Protein AF-A0A7S3U1V0-F1 (afdb_monomer_lite)

Foldseek 3Di:
DDDDDDDDDDDDDPDPPPPVPPDPPPPVVPDDDDQDCCVVFDPWDFQEWDQEPVRWIWTWTQRHQFIWIADPVVRDIDGHGCNVPDDDGGRGNYDYYDDD

Structure (mmCIF, N/CA/C/O backbone):
data_AF-A0A7S3U1V0-F1
#
_entry.id   AF-A0A7S3U1V0-F1
#
loop_
_atom_site.group_PDB
_atom_site.id
_atom_site.type_symbol
_atom_site.label_atom_id
_atom_site.label_alt_id
_atom_site.label_comp_id
_atom_site.label_asym_id
_atom_site.label_entity_id
_atom_site.label_seq_id
_atom_site.pdbx_PDB_ins_code
_atom_site.Cartn_x
_atom_site.Cartn_y
_atom_site.Cartn_z
_atom_site.occupancy
_atom_site.B_iso_or_equiv
_atom_site.auth_seq_id
_atom_site.auth_comp_id
_atom_site.auth_asym_id
_atom_site.auth_atom_id
_atom_site.pdbx_PDB_model_num
ATOM 1 N N . PRO A 1 1 ? -56.576 30.688 54.398 1.00 41.66 1 PRO A N 1
ATOM 2 C CA . PRO A 1 1 ? -57.359 29.836 53.468 1.00 41.66 1 PRO A CA 1
ATOM 3 C C . PRO A 1 1 ? -56.938 30.101 52.011 1.00 41.66 1 PRO A C 1
ATOM 5 O O . PRO A 1 1 ? -56.905 31.265 51.619 1.00 41.66 1 PRO A O 1
ATOM 8 N N . PRO A 1 2 ? -56.524 29.061 51.268 1.00 46.38 2 PRO A N 1
ATOM 9 C CA . PRO A 1 2 ? -55.898 29.153 49.946 1.00 46.38 2 PRO A CA 1
ATOM 10 C C . PRO A 1 2 ? -56.930 29.037 48.808 1.00 46.38 2 PRO A C 1
ATOM 12 O O . PRO A 1 2 ? -58.040 28.571 49.051 1.00 46.38 2 PRO A O 1
ATOM 15 N N . GLY A 1 3 ? -56.547 29.367 47.564 1.00 40.72 3 GLY A N 1
ATOM 16 C CA . GLY A 1 3 ? -57.255 28.817 46.393 1.00 40.72 3 GLY A CA 1
ATOM 17 C C . GLY A 1 3 ? -57.316 29.640 45.101 1.00 40.72 3 GLY A C 1
ATOM 18 O O . GLY A 1 3 ? -58.408 29.899 44.628 1.00 40.72 3 GLY A O 1
ATOM 19 N N . VAL A 1 4 ? -56.148 30.018 44.568 1.00 61.09 4 VAL A N 1
ATOM 20 C CA . VAL A 1 4 ? -55.718 30.115 43.145 1.00 61.09 4 VAL A CA 1
ATOM 21 C C . VAL A 1 4 ? -56.650 30.734 42.057 1.00 61.09 4 VAL A C 1
ATOM 23 O O . VAL A 1 4 ? -57.770 30.278 41.850 1.00 61.09 4 VAL A O 1
ATOM 26 N N . PRO A 1 5 ? -56.135 31.696 41.252 1.00 60.41 5 PRO A N 1
ATOM 27 C CA . PRO A 1 5 ? -56.819 32.323 40.114 1.00 60.41 5 PRO A CA 1
ATOM 28 C C . PRO A 1 5 ? -56.613 31.542 38.804 1.00 60.41 5 PRO A C 1
ATOM 30 O O . PRO A 1 5 ? -55.591 30.882 38.638 1.00 60.41 5 PRO A O 1
ATOM 33 N N . MET A 1 6 ? -57.512 31.678 37.819 1.00 42.94 6 MET A N 1
ATOM 34 C CA . MET A 1 6 ? -57.254 31.184 36.454 1.00 42.94 6 MET A CA 1
ATOM 35 C C . MET A 1 6 ? -57.678 32.218 35.406 1.00 42.94 6 MET A C 1
ATOM 37 O O . MET A 1 6 ? -58.834 32.314 34.998 1.00 42.94 6 MET A O 1
ATOM 41 N N . THR A 1 7 ? -56.703 33.027 35.000 1.00 52.47 7 THR A N 1
ATOM 42 C CA . THR A 1 7 ? -56.809 34.062 33.973 1.00 52.47 7 THR A CA 1
ATOM 43 C C . THR A 1 7 ? -56.869 33.448 32.570 1.00 52.47 7 THR A C 1
ATOM 45 O O . THR A 1 7 ? -55.935 32.797 32.120 1.00 52.47 7 THR A O 1
ATOM 48 N N . LYS A 1 8 ? -57.997 33.696 31.901 1.00 48.31 8 LYS A N 1
ATOM 49 C CA . LYS A 1 8 ? -58.214 33.978 30.468 1.00 48.31 8 LYS A CA 1
ATOM 50 C C . LYS A 1 8 ? -57.186 33.455 29.430 1.00 48.31 8 LYS A C 1
ATOM 52 O O . LYS A 1 8 ? -56.129 34.038 29.238 1.00 48.31 8 LYS A O 1
ATOM 57 N N . MET A 1 9 ? -57.653 32.463 28.662 1.00 47.28 9 MET A N 1
ATOM 58 C CA . MET A 1 9 ? -57.510 32.228 27.207 1.00 47.28 9 MET A CA 1
ATOM 59 C C . MET A 1 9 ? -56.127 32.389 26.537 1.00 47.28 9 MET A C 1
ATOM 61 O O . MET A 1 9 ? -55.635 33.496 26.322 1.00 47.28 9 MET A O 1
ATOM 65 N N . GLN A 1 10 ? -55.605 31.264 26.034 1.00 48.00 10 GLN A N 1
ATOM 66 C CA . GLN A 1 10 ? -54.614 31.174 24.951 1.00 48.00 10 GLN A CA 1
ATOM 67 C C . GLN A 1 10 ? -55.071 30.111 23.918 1.00 48.00 10 GLN A C 1
ATOM 69 O O . GLN A 1 10 ? -55.843 29.222 24.285 1.00 48.00 10 GLN A O 1
ATOM 74 N N . PRO A 1 11 ? -54.674 30.225 22.632 1.00 45.09 11 PRO A N 1
ATOM 75 C CA . PRO A 1 11 ? -55.393 29.668 21.483 1.00 45.09 11 PRO A CA 1
ATOM 76 C C . PRO A 1 11 ? -55.137 28.176 21.234 1.00 45.09 11 PRO A C 1
ATOM 78 O O . PRO A 1 11 ? -54.059 27.643 21.484 1.00 45.09 11 PRO A O 1
ATOM 81 N N . THR A 1 12 ? -56.142 27.516 20.661 1.00 59.91 12 THR A N 1
ATOM 82 C CA . THR A 1 12 ? -56.131 26.122 20.211 1.00 59.91 12 THR A CA 1
ATOM 83 C C . THR A 1 12 ? -55.373 25.965 18.889 1.00 59.91 12 THR A C 1
ATOM 85 O O . THR A 1 12 ? -55.930 26.221 17.825 1.00 59.91 12 THR A O 1
ATOM 88 N N . TRP A 1 13 ? -54.125 25.498 18.936 1.00 49.06 13 TRP A N 1
ATOM 89 C CA . TRP A 1 13 ? -53.472 24.817 17.805 1.00 49.06 13 TRP A CA 1
ATOM 90 C C . TRP A 1 13 ? -52.361 23.892 18.335 1.00 49.06 13 TRP A C 1
ATOM 92 O O . TRP A 1 13 ? -51.169 24.130 18.167 1.00 49.06 13 TRP A O 1
ATOM 102 N N . LEU A 1 14 ? -52.751 22.823 19.031 1.00 45.72 14 LEU A N 1
ATOM 103 C CA . LEU A 1 14 ? -51.858 21.757 19.509 1.00 45.72 14 LEU A CA 1
ATOM 104 C C . LEU A 1 14 ? -51.980 20.522 18.602 1.0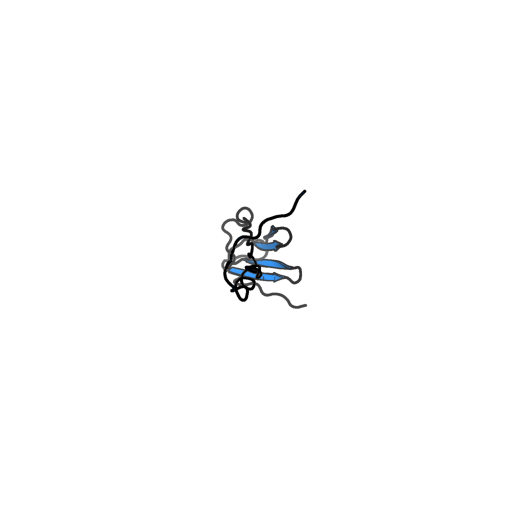0 45.72 14 LEU A C 1
ATOM 106 O O . LEU A 1 14 ? -52.401 19.463 19.048 1.00 45.72 14 LEU A O 1
ATOM 110 N N . GLY A 1 15 ? -51.674 20.671 17.309 1.00 45.34 15 GLY A N 1
ATOM 111 C CA . GLY A 1 15 ? -51.792 19.565 16.343 1.00 45.34 15 GLY A CA 1
ATOM 112 C C . GLY A 1 15 ? -50.538 19.243 15.529 1.00 45.34 15 GLY A C 1
ATOM 113 O O . GLY A 1 15 ? -50.326 18.089 15.188 1.00 45.34 15 GLY A O 1
ATOM 114 N N . VAL A 1 16 ? -49.688 20.228 15.217 1.00 48.03 16 VAL A N 1
ATOM 115 C CA . VAL A 1 16 ? -48.575 20.032 14.255 1.00 48.03 16 VAL A CA 1
ATOM 116 C C . VAL A 1 16 ? -47.214 20.551 14.722 1.00 48.03 16 VAL A C 1
ATOM 118 O O . VAL A 1 16 ? -46.210 20.262 14.083 1.00 48.03 16 VAL A O 1
ATOM 121 N N . ALA A 1 17 ? -47.130 21.240 15.863 1.00 46.59 17 ALA A N 1
ATOM 122 C CA . ALA A 1 17 ? -45.848 21.748 16.368 1.00 46.59 17 ALA A CA 1
ATOM 123 C C . ALA A 1 17 ? -44.968 20.670 17.035 1.00 46.59 17 ALA A C 1
ATOM 125 O O . ALA A 1 17 ? -43.763 20.861 17.166 1.00 46.59 17 ALA A O 1
ATOM 126 N N . TRP A 1 18 ? -45.542 19.528 17.432 1.00 46.56 18 TRP A N 1
ATOM 127 C CA . TRP A 1 18 ? -44.815 18.490 18.176 1.00 46.56 18 TRP A CA 1
ATOM 128 C C . TRP A 1 18 ? -44.213 17.382 17.303 1.00 46.56 18 TRP A C 1
ATOM 130 O O . TRP A 1 18 ? -43.427 16.590 17.812 1.00 46.56 18 TRP A O 1
ATOM 140 N N . LEU A 1 19 ? -44.514 17.333 15.997 1.00 46.22 19 LEU A N 1
ATOM 141 C CA . LEU A 1 19 ? -43.956 16.299 15.110 1.00 46.22 19 LEU A CA 1
ATOM 142 C C . LEU A 1 19 ? -42.675 16.723 14.373 1.00 46.22 19 LEU A C 1
ATOM 144 O O . LEU A 1 19 ? -42.099 15.916 13.652 1.00 46.22 19 LEU A O 1
ATOM 148 N N . LEU A 1 20 ? -42.209 17.963 14.546 1.00 47.81 20 LEU A N 1
ATOM 149 C CA . LEU A 1 20 ? -40.971 18.439 13.910 1.00 47.81 20 LEU A CA 1
ATOM 150 C C . LEU A 1 20 ? -39.752 18.440 14.848 1.00 47.81 20 LEU A C 1
ATOM 152 O O . LEU A 1 20 ? -38.661 18.787 14.415 1.00 47.81 20 LEU A O 1
ATOM 156 N N . TYR A 1 21 ? -39.906 18.005 16.105 1.00 49.31 21 TYR A N 1
ATOM 157 C CA . TYR A 1 21 ? -38.835 18.022 17.117 1.00 49.31 21 TYR A CA 1
ATOM 158 C C . TYR A 1 21 ? -38.300 16.637 17.518 1.00 49.31 21 TYR A C 1
ATOM 160 O O . TYR A 1 21 ? -37.658 16.499 18.557 1.00 49.31 21 TYR A O 1
ATOM 168 N N . SER A 1 22 ? -38.553 15.592 16.726 1.00 53.25 22 SER A N 1
ATOM 169 C CA . SER A 1 22 ? -38.059 14.243 17.043 1.00 53.25 22 SER A CA 1
ATOM 170 C C . SER A 1 22 ? -37.621 13.447 15.818 1.00 53.25 22 SER A C 1
ATOM 172 O O . SER A 1 22 ? -37.893 12.259 15.683 1.00 53.25 22 SER A O 1
ATOM 174 N N . LEU A 1 23 ? -36.900 14.096 14.912 1.00 53.22 23 LEU A N 1
ATOM 175 C CA . LEU A 1 23 ? -35.957 13.360 14.087 1.00 53.22 23 LEU A CA 1
ATOM 176 C C . LEU A 1 23 ? -34.579 13.801 14.560 1.00 53.22 23 LEU A C 1
ATOM 178 O O . LEU A 1 23 ? -34.215 14.950 14.302 1.00 53.22 23 LEU A O 1
ATOM 182 N N . PRO A 1 24 ? -33.812 12.953 15.279 1.00 56.72 24 PRO A N 1
ATOM 183 C CA . PRO A 1 24 ? -32.382 13.177 15.306 1.00 56.72 24 PRO A CA 1
ATOM 184 C C . PRO A 1 24 ? -32.001 13.210 13.834 1.00 56.72 24 PRO A C 1
ATO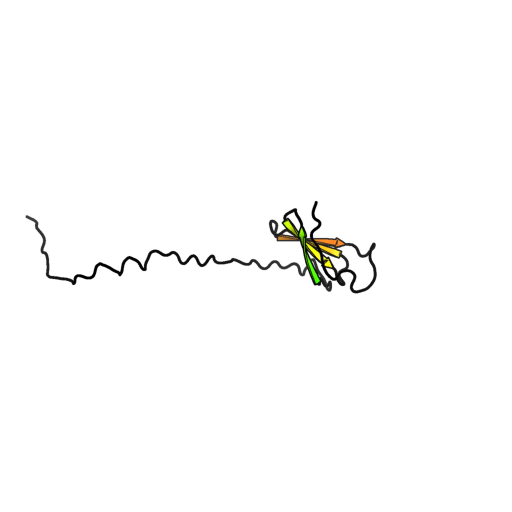M 186 O O . PRO A 1 24 ? -32.294 12.271 13.091 1.00 56.72 24 PRO A O 1
ATOM 189 N N . THR A 1 25 ? -31.462 14.331 13.376 1.00 57.62 25 THR A N 1
ATOM 190 C CA . THR A 1 25 ? -30.785 14.381 12.096 1.00 57.62 25 THR A CA 1
ATOM 191 C C . THR A 1 25 ? -29.719 13.301 12.179 1.00 57.62 25 THR A C 1
ATOM 193 O O . THR A 1 25 ? -28.645 13.504 12.736 1.00 57.62 25 THR A O 1
ATOM 196 N N . CYS A 1 26 ? -30.049 12.118 11.658 1.00 48.72 26 CYS A N 1
ATOM 197 C CA . CYS A 1 26 ? -29.146 11.025 11.343 1.00 48.72 26 CYS A CA 1
ATOM 198 C C . CYS A 1 26 ? -28.277 11.489 10.167 1.00 48.72 26 CYS A C 1
ATOM 200 O O . CYS A 1 26 ? -28.209 10.882 9.104 1.00 48.72 26 CYS A O 1
ATOM 202 N N . LEU A 1 27 ? -27.631 12.635 10.342 1.00 57.25 27 LEU A N 1
ATOM 203 C CA . LEU A 1 27 ? -26.409 12.955 9.660 1.00 57.25 27 LEU A CA 1
ATOM 204 C C . LEU A 1 27 ? -25.397 12.097 10.399 1.00 57.25 27 LEU A C 1
ATOM 206 O O . LEU A 1 27 ? -24.832 12.511 11.406 1.00 57.25 27 LEU A O 1
ATOM 210 N N . ALA A 1 28 ? -25.276 10.842 9.963 1.00 57.88 28 ALA A N 1
ATOM 211 C CA . ALA A 1 28 ? -24.124 10.028 10.287 1.00 57.88 28 ALA A CA 1
ATOM 212 C C . ALA A 1 28 ? -22.914 10.879 9.901 1.00 57.88 28 ALA A C 1
ATOM 214 O O . ALA A 1 28 ? -22.612 11.050 8.720 1.00 57.88 28 ALA A O 1
ATOM 215 N N . GLN A 1 29 ? -22.309 11.528 10.891 1.00 60.09 29 GLN A N 1
ATOM 216 C CA . GLN A 1 29 ? -21.099 12.293 10.698 1.00 60.09 29 GLN A CA 1
ATOM 217 C C . GLN A 1 29 ? -20.048 11.257 10.336 1.00 60.09 29 GLN A C 1
ATOM 219 O O . GLN A 1 29 ? -19.543 10.548 11.202 1.00 60.09 29 GLN A O 1
ATOM 224 N N . VAL A 1 30 ? -19.797 11.098 9.038 1.00 63.59 30 VAL A N 1
ATOM 225 C CA . VAL A 1 30 ? -18.713 10.261 8.541 1.00 63.59 30 VAL A CA 1
ATOM 226 C C . VAL A 1 30 ? -17.432 10.951 8.990 1.00 63.59 30 VAL A C 1
ATOM 228 O O . VAL A 1 30 ? -16.954 11.889 8.358 1.00 63.59 30 VAL A O 1
ATOM 231 N N . SER A 1 31 ? -16.933 10.556 10.156 1.00 70.38 31 SER A N 1
ATOM 232 C CA . SER A 1 31 ? -15.652 11.001 10.677 1.00 70.38 31 SER A CA 1
ATOM 233 C C . SER A 1 31 ? -14.566 10.347 9.836 1.00 70.38 31 SER A C 1
ATOM 235 O O . SER A 1 31 ? -14.354 9.139 9.922 1.00 70.38 31 SER A O 1
ATOM 237 N N . TYR A 1 32 ? -13.901 11.133 8.999 1.00 67.94 32 TYR A N 1
ATOM 238 C CA . TYR A 1 32 ? -12.680 10.716 8.327 1.00 67.94 32 TYR A CA 1
ATOM 239 C C . TYR A 1 32 ? -11.487 11.120 9.194 1.00 67.94 32 TYR A C 1
ATOM 241 O O . TYR A 1 32 ? -11.402 12.253 9.667 1.00 67.94 32 TYR A O 1
ATOM 249 N N . GLN A 1 33 ? -10.572 10.183 9.420 1.00 75.19 33 GLN A N 1
ATOM 250 C CA . GLN A 1 33 ? -9.303 10.453 10.081 1.00 75.19 33 GLN A CA 1
ATOM 251 C C . GLN A 1 33 ? -8.220 10.507 9.006 1.00 75.19 33 GLN A C 1
ATOM 253 O O . GLN A 1 33 ? -8.067 9.565 8.231 1.00 75.19 33 GLN A O 1
ATOM 258 N N . LEU A 1 34 ? -7.484 11.616 8.948 1.00 76.19 34 LEU A N 1
ATOM 259 C CA . LEU A 1 34 ? -6.276 11.691 8.135 1.00 76.19 34 LEU A CA 1
ATOM 260 C C . LEU A 1 34 ? -5.140 11.028 8.908 1.00 76.19 34 LEU A C 1
ATOM 262 O O . LEU A 1 34 ? -4.927 11.323 10.084 1.00 76.19 34 LEU A O 1
ATOM 266 N N . ILE A 1 35 ? -4.435 10.123 8.242 1.00 76.50 35 ILE A N 1
ATOM 267 C CA . ILE A 1 35 ? -3.266 9.442 8.789 1.00 76.50 35 ILE A CA 1
ATOM 268 C C . ILE A 1 35 ? -2.093 9.860 7.926 1.00 76.50 35 ILE A C 1
ATOM 270 O O . ILE A 1 35 ? -2.108 9.672 6.709 1.00 76.50 35 ILE A O 1
ATOM 274 N N . ASP A 1 36 ? -1.109 10.477 8.566 1.00 78.69 36 ASP A N 1
ATOM 275 C CA . ASP A 1 36 ? 0.117 10.866 7.897 1.00 78.69 36 ASP A CA 1
ATOM 276 C C . ASP A 1 36 ? 1.050 9.655 7.801 1.00 78.69 36 ASP A C 1
ATOM 278 O O . ASP A 1 36 ? 1.568 9.171 8.806 1.00 78.69 36 ASP A O 1
ATOM 282 N N . VAL A 1 37 ? 1.235 9.167 6.577 1.00 73.75 37 VAL A N 1
ATOM 283 C CA . VAL A 1 37 ? 2.161 8.075 6.242 1.00 73.75 37 VAL A CA 1
ATOM 284 C C . VAL A 1 37 ? 3.412 8.585 5.517 1.00 73.75 37 VAL A C 1
ATOM 286 O O . VAL A 1 37 ? 4.271 7.794 5.139 1.00 73.75 37 VAL A O 1
ATOM 289 N N . SER A 1 38 ? 3.562 9.906 5.342 1.00 71.19 38 SER A N 1
ATOM 290 C CA . SER A 1 38 ? 4.658 10.516 4.566 1.00 71.19 38 SER A CA 1
ATOM 291 C C . SER A 1 38 ? 6.056 10.194 5.102 1.00 71.19 38 SER A C 1
ATOM 293 O O . SER A 1 38 ? 7.025 10.174 4.352 1.00 71.19 38 SER A O 1
ATOM 295 N N . SER A 1 39 ? 6.179 9.885 6.393 1.00 72.56 39 SER A N 1
ATOM 296 C CA . SER A 1 39 ? 7.453 9.463 6.988 1.00 72.56 39 SER A CA 1
ATOM 297 C C . SER A 1 39 ? 7.893 8.057 6.557 1.00 72.56 39 SER A C 1
ATOM 299 O O . SER A 1 39 ? 9.077 7.735 6.630 1.00 72.56 39 SER A O 1
ATOM 301 N N . GLN A 1 40 ? 6.954 7.220 6.111 1.00 70.00 40 GLN A N 1
ATOM 302 C CA . GLN A 1 40 ? 7.189 5.827 5.717 1.00 70.00 40 GLN A CA 1
ATOM 303 C C . GLN A 1 40 ? 7.268 5.663 4.196 1.00 70.00 40 GLN A C 1
ATOM 305 O O . GLN A 1 40 ? 7.860 4.702 3.701 1.00 70.00 40 GLN A O 1
ATOM 310 N N . VAL A 1 41 ? 6.68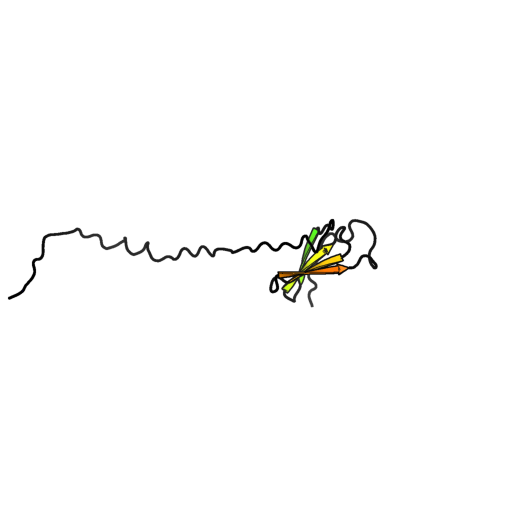6 6.601 3.449 1.00 70.00 41 VAL A N 1
ATOM 311 C CA . VAL A 1 41 ? 6.738 6.668 1.989 1.00 70.00 41 VAL A CA 1
ATOM 312 C C . VAL A 1 41 ? 7.441 7.954 1.570 1.00 70.00 41 VAL A C 1
ATOM 314 O O . VAL A 1 41 ? 6.863 9.028 1.654 1.00 70.00 41 VAL A O 1
ATOM 317 N N . GLY A 1 42 ? 8.707 7.836 1.149 1.00 70.38 42 GLY A N 1
ATOM 318 C CA . GLY A 1 42 ? 9.490 8.942 0.576 1.00 70.38 42 GLY A CA 1
ATOM 319 C C . GLY A 1 42 ? 8.977 9.364 -0.809 1.00 70.38 42 GLY A C 1
ATOM 320 O O . GLY A 1 42 ? 7.774 9.417 -1.039 1.00 70.38 42 GLY A O 1
ATOM 321 N N . ASP A 1 43 ? 9.866 9.577 -1.784 1.00 69.06 43 ASP A N 1
ATOM 322 C CA . ASP A 1 43 ? 9.509 9.929 -3.180 1.00 69.06 43 ASP A CA 1
ATOM 323 C C . ASP A 1 43 ? 8.859 8.770 -3.981 1.00 69.06 43 ASP A C 1
ATOM 325 O O . ASP A 1 43 ? 8.956 8.664 -5.206 1.00 69.06 43 ASP A O 1
ATOM 329 N N . TYR A 1 44 ? 8.223 7.840 -3.279 1.00 69.81 44 TYR A N 1
ATOM 330 C CA . TYR A 1 44 ? 7.694 6.592 -3.791 1.00 69.81 44 TYR A CA 1
ATOM 331 C C . TYR A 1 44 ? 6.259 6.764 -4.299 1.00 69.81 44 TYR A C 1
ATOM 333 O O . TYR A 1 44 ? 5.379 7.214 -3.571 1.00 69.81 44 TYR A O 1
ATOM 341 N N . ASN A 1 45 ? 6.010 6.359 -5.549 1.00 76.06 45 ASN A N 1
ATOM 342 C CA . ASN A 1 45 ? 4.706 6.511 -6.201 1.00 76.06 45 ASN A CA 1
ATOM 343 C C . ASN A 1 45 ? 3.896 5.202 -6.182 1.00 76.06 45 ASN A C 1
ATOM 345 O O . ASN A 1 45 ? 4.404 4.150 -6.592 1.00 76.06 45 ASN A O 1
ATOM 349 N N . PHE A 1 46 ? 2.628 5.289 -5.771 1.00 83.50 46 PHE A N 1
ATOM 350 C CA . PHE A 1 46 ? 1.653 4.190 -5.765 1.00 83.50 46 PHE A CA 1
ATOM 351 C C . PHE A 1 46 ? 0.455 4.563 -6.644 1.00 83.50 46 PHE A C 1
ATOM 353 O O . PHE A 1 46 ? -0.064 5.669 -6.525 1.00 83.50 46 PHE A O 1
ATOM 360 N N . ILE A 1 47 ? 0.003 3.653 -7.515 1.00 83.12 47 ILE A N 1
ATOM 361 C CA . ILE A 1 47 ? -1.111 3.930 -8.450 1.00 83.12 47 ILE A CA 1
ATOM 362 C C . ILE A 1 47 ? -2.413 3.228 -8.058 1.00 83.12 47 ILE A C 1
ATOM 364 O O . ILE A 1 47 ? -3.496 3.718 -8.373 1.00 83.12 47 ILE A O 1
ATOM 368 N N . GLY A 1 48 ? -2.340 2.097 -7.362 1.00 85.12 48 GLY A N 1
ATOM 369 C CA . GLY A 1 48 ? -3.527 1.317 -7.022 1.00 85.12 48 GLY A CA 1
ATOM 370 C C . GLY A 1 48 ? -3.468 0.757 -5.616 1.00 85.12 48 GLY A C 1
ATOM 371 O O . GLY A 1 48 ? -2.399 0.676 -5.016 1.00 85.12 48 GLY A O 1
ATOM 372 N N . ALA A 1 49 ? -4.621 0.340 -5.107 1.00 88.06 49 ALA A N 1
ATOM 373 C CA . ALA A 1 49 ? -4.720 -0.358 -3.839 1.00 88.06 49 ALA A CA 1
ATOM 374 C C . ALA A 1 49 ? -5.778 -1.461 -3.905 1.00 88.06 49 ALA A C 1
ATOM 376 O O . ALA A 1 49 ? -6.778 -1.326 -4.609 1.00 88.06 49 ALA A O 1
ATOM 377 N N . ALA A 1 50 ? -5.570 -2.531 -3.146 1.00 90.38 50 ALA A N 1
ATOM 378 C CA . ALA A 1 50 ? -6.519 -3.620 -2.976 1.00 90.38 50 ALA A CA 1
ATOM 379 C C . ALA A 1 50 ? -6.724 -3.916 -1.493 1.00 90.38 50 ALA A C 1
ATOM 381 O O . ALA A 1 50 ? -5.781 -3.912 -0.703 1.00 90.38 50 ALA A O 1
ATOM 382 N N . LYS A 1 51 ? -7.968 -4.206 -1.114 1.00 88.94 51 LYS A N 1
ATOM 383 C CA . LYS A 1 51 ? -8.286 -4.685 0.229 1.00 88.94 51 LYS A CA 1
ATOM 384 C C . LYS A 1 51 ? -7.982 -6.183 0.304 1.00 88.94 51 LYS A C 1
ATOM 386 O O . LYS A 1 51 ? -8.571 -6.960 -0.441 1.00 88.94 51 LYS A O 1
ATOM 391 N N . ALA A 1 52 ? -7.093 -6.574 1.208 1.00 85.00 52 ALA A N 1
ATOM 392 C CA . ALA A 1 52 ? -6.834 -7.969 1.540 1.00 85.00 52 ALA A CA 1
ATOM 393 C C . ALA A 1 52 ? -7.983 -8.563 2.376 1.00 85.00 52 ALA A C 1
ATOM 395 O O . ALA A 1 52 ? -8.701 -7.833 3.070 1.00 85.00 52 ALA A O 1
ATOM 396 N N . ALA A 1 53 ? -8.125 -9.892 2.355 1.00 83.88 53 ALA A N 1
ATOM 397 C CA . ALA A 1 53 ? -9.103 -10.614 3.176 1.00 83.88 53 ALA A CA 1
ATOM 398 C C . ALA A 1 53 ? -8.942 -10.310 4.680 1.00 83.88 53 ALA A C 1
ATOM 400 O O . ALA A 1 53 ? -9.934 -10.146 5.386 1.00 83.88 53 ALA A O 1
ATOM 401 N N . ASP A 1 54 ? -7.700 -10.089 5.126 1.00 83.19 54 ASP A N 1
ATOM 402 C CA . ASP A 1 54 ? -7.345 -9.723 6.505 1.00 83.19 54 ASP A CA 1
ATOM 403 C C . ASP A 1 54 ? -7.803 -8.309 6.922 1.00 83.19 54 ASP A C 1
ATOM 405 O O . ASP A 1 54 ? -7.558 -7.875 8.043 1.00 83.19 54 ASP A O 1
ATOM 409 N N . GLY A 1 55 ? -8.417 -7.534 6.020 1.00 85.69 55 GLY A N 1
ATOM 410 C CA . GLY A 1 55 ? -8.848 -6.156 6.287 1.00 85.69 55 GLY A CA 1
ATOM 411 C C . GLY A 1 55 ? -7.761 -5.094 6.095 1.00 85.69 55 GLY A C 1
ATOM 412 O O . GLY A 1 55 ? -8.046 -3.904 6.227 1.00 85.69 55 GLY A O 1
ATOM 413 N N . ARG A 1 56 ? -6.545 -5.503 5.725 1.00 89.56 56 ARG A N 1
ATOM 414 C CA . ARG A 1 56 ? -5.444 -4.613 5.327 1.00 89.56 56 ARG A CA 1
ATOM 415 C C . ARG A 1 56 ? -5.675 -4.024 3.937 1.00 89.56 56 ARG A C 1
ATOM 417 O O . ARG A 1 56 ? -6.283 -4.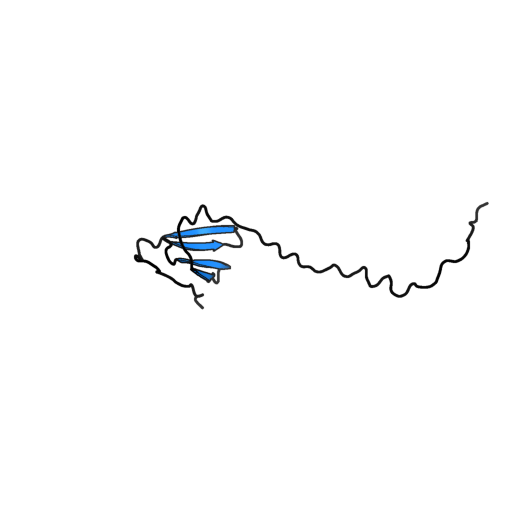665 3.082 1.00 89.56 56 ARG A O 1
ATOM 424 N N . ILE A 1 57 ? -5.152 -2.830 3.687 1.00 89.31 57 ILE A N 1
ATOM 425 C CA . ILE A 1 57 ? -5.124 -2.197 2.365 1.00 89.31 57 ILE A CA 1
ATOM 426 C C . ILE A 1 57 ? -3.704 -2.291 1.817 1.00 89.31 57 ILE A C 1
ATOM 428 O O . ILE A 1 57 ? -2.771 -1.771 2.417 1.00 89.31 57 ILE A O 1
ATOM 432 N N . ILE A 1 58 ? -3.539 -2.959 0.682 1.00 90.06 58 ILE A N 1
ATOM 433 C CA . ILE A 1 58 ? -2.250 -3.173 0.026 1.00 90.06 58 ILE A CA 1
ATOM 434 C C . ILE A 1 58 ? -2.138 -2.231 -1.169 1.00 90.06 58 ILE A C 1
ATOM 436 O O . ILE A 1 58 ? -2.999 -2.254 -2.044 1.00 90.06 58 ILE A O 1
ATOM 440 N N . PHE A 1 59 ? -1.085 -1.423 -1.224 1.00 87.62 59 PHE A N 1
ATOM 441 C CA . PHE A 1 59 ? -0.806 -0.437 -2.263 1.00 87.62 59 PHE A CA 1
ATOM 442 C C . PHE A 1 59 ? 0.200 -0.974 -3.286 1.00 87.62 59 PHE A C 1
ATOM 444 O O . PHE A 1 59 ? 1.293 -1.417 -2.932 1.00 87.62 59 PHE A O 1
ATOM 451 N N . ALA A 1 60 ? -0.154 -0.891 -4.567 1.00 87.75 60 ALA A N 1
ATOM 452 C CA . ALA A 1 60 ? 0.677 -1.297 -5.692 1.00 87.75 60 ALA A CA 1
ATOM 453 C C . ALA A 1 60 ? 1.773 -0.254 -5.985 1.00 87.75 60 ALA A C 1
ATOM 455 O O . ALA A 1 60 ? 1.441 0.904 -6.274 1.00 87.75 60 ALA A O 1
ATOM 456 N N . PRO A 1 61 ? 3.061 -0.643 -5.955 1.00 85.88 61 PRO A N 1
ATOM 457 C CA . PRO A 1 61 ? 4.163 0.284 -6.162 1.00 85.88 61 PRO A CA 1
ATOM 458 C C . PRO A 1 61 ? 4.462 0.504 -7.648 1.00 85.88 61 PRO A C 1
ATOM 460 O O . PRO A 1 61 ? 4.977 -0.383 -8.321 1.00 85.88 61 PRO A O 1
ATOM 463 N N . GLN A 1 62 ? 4.199 1.702 -8.174 1.00 82.94 62 GLN A N 1
ATOM 464 C CA . GLN A 1 62 ? 4.579 2.021 -9.554 1.00 82.94 62 GLN A CA 1
ATOM 465 C C . GLN A 1 62 ? 6.091 2.245 -9.641 1.00 82.94 62 GLN A C 1
ATOM 467 O O . GLN A 1 62 ? 6.787 1.534 -10.362 1.00 82.94 62 GLN A O 1
ATOM 472 N N . ASN A 1 63 ? 6.582 3.212 -8.865 1.00 79.25 63 ASN A N 1
ATOM 473 C CA . ASN A 1 63 ? 8.001 3.564 -8.770 1.00 79.25 63 ASN A CA 1
ATOM 474 C C . ASN A 1 63 ? 8.525 3.420 -7.334 1.00 79.25 63 ASN A C 1
ATOM 476 O O . ASN A 1 63 ? 9.658 3.792 -7.042 1.00 79.25 63 ASN A O 1
ATOM 480 N N . ALA A 1 64 ? 7.700 2.907 -6.418 1.00 78.19 64 ALA A N 1
ATOM 481 C CA . ALA A 1 64 ? 8.131 2.682 -5.051 1.00 78.19 64 ALA A CA 1
ATOM 482 C C . ALA A 1 64 ? 9.146 1.528 -4.953 1.00 78.19 64 ALA A C 1
ATOM 484 O O . ALA A 1 64 ? 9.093 0.552 -5.709 1.00 78.19 64 ALA A O 1
ATOM 485 N N . GLY A 1 65 ? 10.058 1.626 -3.981 1.00 79.50 65 GLY A N 1
ATOM 486 C CA . GLY A 1 65 ? 10.987 0.543 -3.640 1.00 79.50 65 GLY A CA 1
ATOM 487 C C . GLY A 1 65 ? 10.302 -0.668 -2.996 1.00 79.50 65 GLY A C 1
ATOM 488 O O . GLY A 1 65 ? 10.872 -1.753 -2.979 1.00 79.50 65 GLY A O 1
ATOM 489 N N . GLY A 1 66 ? 9.067 -0.505 -2.516 1.00 85.44 66 GLY A N 1
ATOM 490 C CA . GLY A 1 66 ? 8.349 -1.506 -1.737 1.00 85.44 66 GLY A CA 1
ATOM 491 C C . GLY A 1 66 ? 6.837 -1.453 -1.927 1.00 85.44 66 GLY A C 1
ATOM 492 O O . GLY A 1 66 ? 6.297 -0.423 -2.318 1.00 85.44 66 GLY A O 1
ATOM 493 N N . VAL A 1 67 ? 6.153 -2.554 -1.624 1.00 87.94 67 VAL A N 1
ATOM 494 C CA . VAL A 1 67 ? 4.687 -2.631 -1.533 1.00 87.94 67 VAL A CA 1
ATOM 495 C C . VAL A 1 67 ? 4.248 -1.997 -0.214 1.00 87.94 67 VAL A C 1
ATOM 497 O O . VAL A 1 67 ? 4.769 -2.350 0.840 1.00 87.94 67 VAL A O 1
ATOM 500 N N . GLY A 1 68 ? 3.290 -1.072 -0.255 1.00 88.56 68 GLY A N 1
ATOM 501 C CA . GLY A 1 68 ? 2.727 -0.483 0.963 1.00 88.56 68 GLY A CA 1
ATOM 502 C C . GLY A 1 68 ? 1.614 -1.360 1.529 1.00 88.56 68 GLY A C 1
ATOM 503 O O . GLY A 1 68 ? 0.747 -1.796 0.780 1.00 88.56 68 GLY A O 1
ATOM 504 N N . ALA A 1 69 ? 1.595 -1.602 2.833 1.00 89.50 69 ALA A N 1
ATOM 505 C CA . ALA A 1 69 ? 0.527 -2.313 3.525 1.00 89.50 69 ALA A CA 1
ATOM 506 C C . ALA A 1 69 ? 0.010 -1.457 4.683 1.00 89.50 69 ALA A C 1
ATOM 508 O O . ALA A 1 69 ? 0.754 -1.100 5.588 1.00 89.50 69 ALA A O 1
ATOM 509 N N . PHE A 1 70 ? -1.276 -1.126 4.659 1.00 88.44 70 PHE A N 1
ATOM 510 C CA . PHE A 1 70 ? -1.922 -0.284 5.654 1.00 88.44 70 PHE A CA 1
ATOM 511 C C . PHE A 1 70 ? -2.959 -1.063 6.455 1.00 88.44 70 PHE A C 1
ATOM 513 O O . PHE A 1 70 ? -3.841 -1.714 5.890 1.00 88.44 70 PHE A O 1
ATOM 520 N N . HIS A 1 71 ? -2.880 -0.954 7.776 1.00 88.50 71 HIS A N 1
ATOM 521 C CA . HIS A 1 71 ? -3.868 -1.481 8.702 1.00 88.50 71 HIS A CA 1
ATOM 522 C C . HIS A 1 71 ? -4.815 -0.368 9.159 1.00 88.50 71 HIS A C 1
ATOM 524 O O . HIS A 1 71 ? -4.442 0.447 10.004 1.00 88.50 71 HIS A O 1
ATOM 530 N N . PRO A 1 72 ? -6.075 -0.360 8.695 1.00 82.38 72 PRO A N 1
ATOM 531 C CA . PRO A 1 72 ? -7.049 0.642 9.123 1.00 82.38 72 PRO A CA 1
ATOM 532 C C . PRO A 1 72 ? -7.474 0.502 10.593 1.00 82.38 72 PRO A C 1
ATOM 534 O O . PRO A 1 72 ? -7.970 1.462 11.167 1.00 82.38 72 PRO A O 1
ATOM 537 N N . ALA A 1 73 ? -7.309 -0.675 11.209 1.00 84.94 73 ALA A N 1
ATOM 538 C CA . ALA A 1 73 ? -7.657 -0.892 12.617 1.00 84.94 73 ALA A CA 1
ATOM 539 C C . ALA A 1 73 ? -6.611 -0.309 13.582 1.00 84.94 73 ALA A C 1
ATOM 541 O O . ALA A 1 73 ? -6.956 0.168 14.660 1.00 84.94 73 ALA A O 1
ATOM 542 N N . GLU A 1 74 ? -5.340 -0.346 13.184 1.00 84.12 74 GLU A N 1
ATOM 543 C CA . GLU A 1 74 ? -4.203 0.064 14.014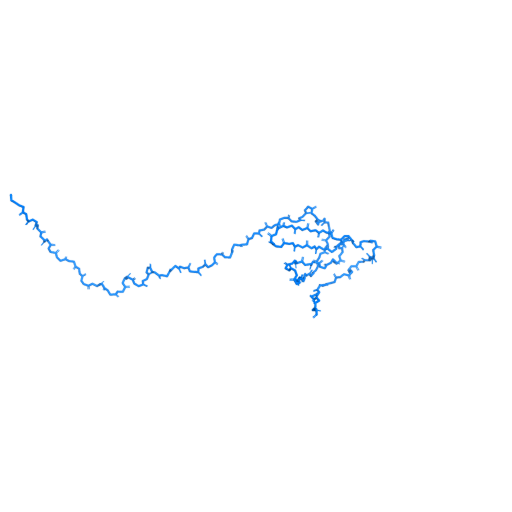 1.00 84.12 74 GLU A CA 1
ATOM 544 C C . GLU A 1 74 ? -3.629 1.420 13.583 1.00 84.12 74 GLU A C 1
ATOM 546 O O . GLU A 1 74 ? -2.784 1.983 14.274 1.00 84.12 74 GLU A O 1
ATOM 551 N N . ASN A 1 75 ? -4.098 1.962 12.453 1.00 83.00 75 ASN A N 1
ATOM 552 C CA . ASN A 1 75 ? -3.544 3.142 11.789 1.00 83.00 75 ASN A CA 1
ATOM 553 C C . ASN A 1 75 ? -2.038 3.013 11.507 1.00 83.00 75 ASN A C 1
ATOM 555 O O . ASN A 1 75 ? -1.308 4.003 11.529 1.00 83.00 75 ASN A O 1
ATOM 559 N N . THR A 1 76 ? -1.573 1.791 11.245 1.00 84.94 76 THR A N 1
ATOM 560 C CA . THR A 1 76 ? -0.172 1.490 10.950 1.00 84.94 76 THR A CA 1
ATOM 561 C C . THR A 1 76 ? 0.023 1.283 9.454 1.00 84.94 76 THR A C 1
ATOM 563 O O . THR A 1 76 ? -0.836 0.741 8.756 1.00 84.94 76 THR A O 1
ATOM 566 N N . PHE A 1 77 ? 1.166 1.735 8.950 1.00 86.56 77 PHE A N 1
ATOM 567 C CA . PHE A 1 77 ? 1.590 1.526 7.574 1.00 86.56 77 PHE A CA 1
ATOM 568 C C . PHE A 1 77 ? 2.977 0.890 7.580 1.00 86.56 77 PHE A C 1
ATOM 570 O O . PHE A 1 77 ? 3.890 1.355 8.263 1.00 86.56 77 PHE A O 1
ATOM 577 N N . GLU A 1 78 ? 3.118 -0.173 6.804 1.00 88.50 78 GLU A N 1
ATOM 578 C CA . GLU A 1 78 ? 4.338 -0.944 6.643 1.00 88.50 78 GLU A CA 1
ATOM 579 C C . GLU A 1 78 ? 4.746 -0.930 5.173 1.00 88.50 78 GLU A C 1
ATOM 581 O O . GLU A 1 78 ? 3.912 -1.075 4.278 1.00 88.50 78 GLU A O 1
ATOM 586 N N . LEU A 1 79 ? 6.042 -0.776 4.917 1.00 87.19 79 LEU A N 1
ATOM 587 C CA . LEU A 1 79 ? 6.598 -0.858 3.575 1.00 87.19 79 LEU A CA 1
ATOM 588 C C . LEU A 1 79 ? 7.367 -2.171 3.436 1.00 87.19 79 LEU A C 1
ATOM 590 O O . LEU A 1 79 ? 8.385 -2.381 4.093 1.00 87.19 79 LEU A O 1
ATOM 594 N N . VAL A 1 80 ? 6.887 -3.049 2.563 1.00 87.44 80 VAL A N 1
ATOM 595 C CA . VAL A 1 80 ? 7.554 -4.308 2.231 1.00 87.44 80 VAL A CA 1
ATOM 596 C C . VAL A 1 80 ? 8.505 -4.055 1.071 1.00 87.44 80 VAL A C 1
ATOM 598 O O . VAL A 1 80 ? 8.063 -3.887 -0.063 1.00 87.44 80 VAL A O 1
ATOM 601 N N . ASP A 1 81 ? 9.807 -4.009 1.343 1.00 85.94 81 ASP A N 1
ATOM 602 C CA . ASP A 1 81 ? 10.832 -3.773 0.323 1.00 85.94 81 ASP A CA 1
ATOM 603 C C . ASP A 1 81 ? 10.865 -4.906 -0.722 1.00 85.94 81 ASP A C 1
ATOM 605 O O . ASP A 1 81 ? 11.001 -6.084 -0.391 1.00 85.94 81 ASP A O 1
ATOM 609 N N . ILE A 1 82 ? 10.745 -4.537 -1.999 1.00 83.62 82 ILE A N 1
ATOM 610 C CA . ILE A 1 82 ? 10.832 -5.444 -3.153 1.00 83.62 82 ILE A CA 1
ATOM 611 C C . ILE A 1 82 ? 11.947 -5.033 -4.121 1.00 83.62 82 ILE A C 1
ATOM 613 O O . ILE A 1 82 ? 12.078 -5.620 -5.198 1.00 83.62 82 ILE A O 1
ATOM 617 N N . SER A 1 83 ? 12.751 -4.029 -3.766 1.00 78.31 83 SER A N 1
ATOM 618 C CA . SER A 1 83 ? 13.794 -3.450 -4.618 1.00 78.31 83 SER A CA 1
ATOM 619 C C . SER A 1 83 ? 14.834 -4.474 -5.077 1.00 78.31 83 SER A C 1
ATOM 621 O O . SER A 1 83 ? 15.360 -4.364 -6.182 1.00 78.31 83 SER A O 1
ATOM 623 N N . SER A 1 84 ? 15.078 -5.506 -4.264 1.00 81.88 84 SER A N 1
ATOM 624 C CA . SER A 1 84 ? 15.981 -6.614 -4.593 1.00 81.88 84 SER A CA 1
ATOM 625 C C . SER A 1 84 ? 15.403 -7.617 -5.597 1.00 81.88 84 SER A C 1
ATOM 627 O O . SER A 1 84 ? 16.164 -8.344 -6.229 1.00 81.88 84 SER A O 1
ATOM 629 N N . GLN A 1 85 ? 14.076 -7.677 -5.738 1.00 81.69 85 GLN A N 1
ATOM 630 C CA . GLN A 1 85 ? 13.379 -8.671 -6.562 1.00 81.69 85 GLN A CA 1
ATOM 631 C C . GLN A 1 85 ? 12.898 -8.090 -7.889 1.00 81.69 85 GLN A C 1
ATOM 633 O O . GLN A 1 85 ? 12.877 -8.782 -8.904 1.00 81.69 85 GLN A O 1
ATOM 638 N N . VAL A 1 86 ? 12.496 -6.819 -7.886 1.00 75.69 86 VAL A N 1
ATOM 639 C CA . VAL A 1 86 ? 11.925 -6.154 -9.056 1.00 75.69 86 VAL A CA 1
ATOM 640 C C . VAL A 1 86 ? 12.649 -4.835 -9.275 1.00 75.69 86 VAL A C 1
ATOM 642 O O . VAL A 1 86 ? 12.613 -3.948 -8.422 1.00 75.69 86 VAL A O 1
ATOM 645 N N . SER A 1 87 ? 13.271 -4.689 -10.442 1.00 73.00 87 SER A N 1
ATOM 646 C CA . SER A 1 87 ? 13.936 -3.472 -10.911 1.00 73.00 87 SER A CA 1
ATOM 647 C C . SER A 1 87 ? 13.229 -2.915 -12.154 1.00 73.00 87 SER A C 1
ATOM 649 O O . SER A 1 87 ? 12.453 -3.617 -12.799 1.00 73.00 87 SER A O 1
ATOM 651 N N . GLY A 1 88 ? 13.460 -1.637 -12.461 1.00 71.19 88 GLY A N 1
ATOM 652 C CA . GLY A 1 88 ? 12.794 -0.924 -13.558 1.00 71.19 88 GLY A CA 1
ATOM 653 C C . GLY A 1 88 ? 11.697 0.038 -13.096 1.00 71.19 88 GLY A C 1
ATOM 654 O O . GLY A 1 88 ? 11.289 0.020 -11.933 1.00 71.19 88 GLY A O 1
ATOM 655 N N . ASP A 1 89 ? 11.257 0.890 -14.018 1.00 73.50 89 ASP A N 1
ATOM 656 C CA . ASP A 1 89 ? 10.209 1.889 -13.797 1.00 73.50 89 ASP A CA 1
ATOM 657 C C . ASP A 1 89 ? 8.817 1.300 -14.056 1.00 73.50 89 ASP A C 1
ATOM 659 O O . ASP A 1 89 ? 8.661 0.376 -14.855 1.00 73.50 89 ASP A O 1
ATOM 663 N N . ALA A 1 90 ? 7.793 1.858 -13.407 1.00 72.25 90 ALA A N 1
ATOM 664 C CA . ALA A 1 90 ? 6.393 1.476 -13.590 1.00 72.25 90 ALA A CA 1
ATOM 665 C C . ALA A 1 90 ? 6.103 -0.028 -13.430 1.00 72.25 90 ALA A C 1
ATOM 667 O O . ALA A 1 90 ? 5.403 -0.643 -14.233 1.00 72.25 90 ALA A O 1
ATOM 668 N N . LYS A 1 91 ? 6.618 -0.609 -12.343 1.00 76.88 91 LYS A N 1
ATOM 669 C CA . LYS A 1 91 ? 6.553 -2.048 -12.047 1.00 76.88 91 LYS A CA 1
ATOM 670 C C . LYS A 1 91 ? 5.115 -2.548 -11.902 1.00 76.88 91 LYS A C 1
ATOM 672 O O . LYS A 1 91 ? 4.758 -3.585 -12.458 1.00 76.88 91 LYS A O 1
ATOM 677 N N . PHE A 1 92 ? 4.291 -1.809 -11.155 1.00 80.56 92 PHE A N 1
ATOM 678 C CA . PHE A 1 92 ? 2.911 -2.187 -10.863 1.00 80.56 92 PHE A CA 1
ATOM 679 C C . PHE A 1 92 ? 1.959 -1.000 -11.049 1.00 80.56 92 PHE A C 1
ATOM 681 O O . PHE A 1 92 ? 2.130 0.057 -10.447 1.00 80.56 92 PHE A O 1
ATOM 688 N N . TYR A 1 93 ? 0.917 -1.195 -11.858 1.00 80.94 93 TYR A N 1
ATOM 689 C CA . TYR A 1 93 ? -0.135 -0.195 -12.101 1.00 80.94 93 TYR A CA 1
ATOM 690 C C . TYR A 1 93 ? -1.385 -0.406 -11.242 1.00 80.94 93 TYR A C 1
ATOM 692 O O . TYR A 1 93 ? -2.271 0.440 -11.214 1.00 80.94 93 TYR A O 1
ATOM 700 N N . GLY A 1 94 ? -1.489 -1.536 -10.549 1.00 84.00 94 GLY A N 1
ATOM 701 C CA . GLY A 1 94 ? -2.661 -1.865 -9.755 1.00 84.00 94 GLY A CA 1
ATOM 702 C C . GLY A 1 94 ? -2.428 -3.093 -8.895 1.00 84.00 94 GLY A C 1
ATOM 703 O O . GLY A 1 94 ? -1.499 -3.865 -9.129 1.00 84.00 94 GLY A O 1
ATOM 704 N N . ALA A 1 95 ? -3.281 -3.252 -7.891 1.00 85.25 95 ALA A N 1
ATOM 705 C CA . ALA A 1 95 ? -3.357 -4.448 -7.069 1.00 85.25 95 ALA A CA 1
ATOM 706 C C . ALA A 1 95 ? -4.751 -5.054 -7.244 1.00 85.25 95 ALA A C 1
ATOM 708 O O . ALA A 1 95 ? -5.739 -4.325 -7.341 1.00 85.25 95 ALA A O 1
ATOM 709 N N . ALA A 1 96 ? -4.827 -6.381 -7.274 1.00 86.19 96 ALA A N 1
ATOM 710 C CA . ALA A 1 96 ? -6.081 -7.121 -7.255 1.00 86.19 96 ALA A CA 1
ATO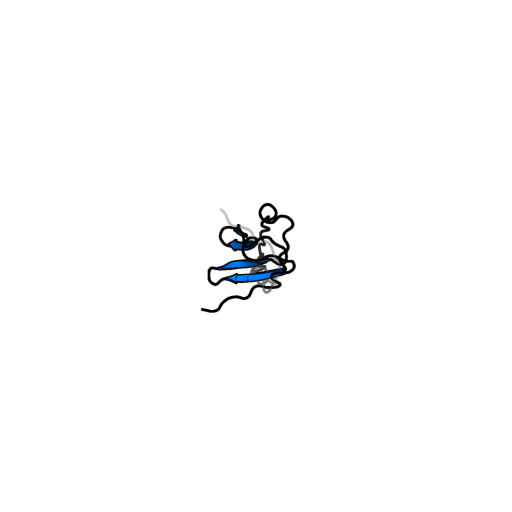M 711 C C . ALA A 1 96 ? -6.168 -7.929 -5.959 1.00 86.19 96 ALA A C 1
ATOM 713 O O . ALA A 1 96 ? -5.149 -8.373 -5.430 1.00 86.19 96 ALA A O 1
ATOM 714 N N . VAL A 1 97 ? -7.387 -8.119 -5.454 1.00 85.44 97 VAL A N 1
ATOM 715 C CA . VAL A 1 97 ? -7.623 -9.051 -4.350 1.00 85.44 97 VAL A CA 1
ATOM 716 C C . VAL A 1 97 ? -7.503 -10.478 -4.885 1.00 85.44 97 VAL A C 1
ATOM 718 O O . VAL A 1 97 ? -8.110 -10.811 -5.904 1.00 85.44 97 VAL A O 1
ATOM 721 N N . ALA A 1 98 ? -6.699 -11.310 -4.227 1.00 77.69 98 ALA A N 1
ATOM 722 C CA . ALA A 1 98 ? -6.718 -12.744 -4.477 1.00 77.69 98 ALA A CA 1
ATOM 723 C C . ALA A 1 98 ? -7.961 -13.328 -3.795 1.00 77.69 98 ALA A C 1
ATOM 725 O O . ALA A 1 98 ? -8.173 -13.081 -2.608 1.00 77.69 98 ALA A O 1
ATOM 726 N N . ALA A 1 99 ? -8.787 -14.045 -4.554 1.00 72.31 99 ALA A N 1
ATOM 727 C CA . ALA A 1 99 ? -9.813 -14.906 -3.982 1.00 72.31 99 ALA A CA 1
ATOM 728 C C . ALA A 1 99 ? -9.154 -16.230 -3.578 1.00 72.31 99 ALA A C 1
ATOM 730 O O . ALA A 1 99 ? -8.321 -16.745 -4.330 1.00 72.31 99 ALA A O 1
ATOM 731 N N . ASP A 1 100 ? -9.489 -16.718 -2.390 1.00 59.97 100 ASP A N 1
ATOM 732 C CA . ASP A 1 100 ? -9.111 -18.032 -1.874 1.00 59.97 100 ASP A CA 1
ATOM 733 C C . ASP A 1 100 ? -9.926 -19.173 -2.505 1.00 59.97 100 ASP A C 1
ATOM 735 O O . ASP A 1 100 ? -11.119 -18.965 -2.834 1.00 59.97 100 ASP A O 1
#

pLDDT: mean 71.86, std 15.28, range [40.72, 90.38]

Organism: NCBI:txid141414

Secondary structure (DSSP, 8-state):
--------------SSTTSSS----------PPP---TTT-SS--EEEEEE-TTS-EEEEESS-SEEEEEETTTTEEEEEE-TTT--SSS--S---PPP-

Radius of gyration: 29.78 Å; chains: 1; bounding box: 74×52×67 Å

Sequence (100 aa):
PPGVPMTKMQPTWLGVAWLLYSLPTCLAQVSYQLIDVSSQVGDYNFIGAAKAADGRIIFAPQNAGGVGAFHPAENTFELVDISSQVSGDAKFYGAAVAAD